Protein AF-B2VJK7-F1 (afdb_monomer_lite)

Secondary structure (DSSP, 8-state):
-HHHHHHHHHHHHHHHHHHHHHHHHHHHH--HHHHHHHHHHTGGGT--SSHHHHHHHHHHHHHHHHHHHHHHHHHHHHHHTT-

Radius of gyration: 16.44 Å; chains: 1; bounding box: 41×21×47 Å

Organism: Erwinia tasmaniensis (strain DSM 17950 / CFBP 7177 / CIP 109463 / NCPPB 4357 / Et1/99) (NCBI:txid465817)

Foldseek 3Di:
DVVVVVLVVVLVVLLVVLLVVLVCCCVVVDDLVVLLVVQVVVVVVVQDSDPVSSSVVSSVVSNVVSVVVSVVVVVVVVVVVVD

Structure (mmCIF, N/CA/C/O backbone):
data_AF-B2VJK7-F1
#
_entry.id   AF-B2VJK7-F1
#
loop_
_atom_site.group_PDB
_atom_site.id
_atom_site.type_symbol
_atom_site.label_atom_id
_atom_site.label_alt_id
_atom_site.label_comp_id
_atom_site.label_asym_id
_atom_site.label_entity_id
_atom_site.label_seq_id
_atom_site.pdbx_PDB_ins_code
_atom_site.Cartn_x
_atom_site.Cartn_y
_atom_site.Cartn_z
_atom_site.occupancy
_atom_site.B_iso_or_equiv
_atom_site.auth_seq_id
_atom_site.auth_comp_id
_atom_site.auth_asym_id
_atom_site.auth_atom_id
_atom_site.pdbx_PDB_model_num
ATOM 1 N N . MET A 1 1 ? -3.846 -1.162 27.718 1.00 54.00 1 MET A N 1
ATOM 2 C CA . MET A 1 1 ? -2.848 -1.564 26.694 1.00 54.00 1 MET A CA 1
ATOM 3 C C . MET A 1 1 ? -3.411 -2.462 25.588 1.00 54.00 1 MET A C 1
ATOM 5 O O . MET A 1 1 ? -3.210 -2.124 24.429 1.00 54.00 1 MET A O 1
ATOM 9 N N . LYS A 1 2 ? -4.173 -3.528 25.894 1.00 64.12 2 LYS A N 1
ATOM 10 C CA . LYS A 1 2 ? -4.689 -4.500 24.896 1.00 64.12 2 LYS A CA 1
ATOM 11 C C . LYS A 1 2 ? -5.408 -3.881 23.675 1.00 64.12 2 LYS A C 1
ATOM 13 O O . LYS A 1 2 ? -5.123 -4.258 22.545 1.00 64.12 2 LYS A O 1
ATOM 18 N N . LYS A 1 3 ? -6.253 -2.855 23.872 1.00 71.12 3 LYS A N 1
ATOM 19 C CA . LYS A 1 3 ? -6.974 -2.163 22.776 1.00 71.12 3 LYS A CA 1
ATOM 20 C C . LYS A 1 3 ? -6.062 -1.412 21.787 1.00 71.12 3 LYS A C 1
ATOM 22 O O . LYS A 1 3 ? -6.446 -1.241 20.638 1.00 71.12 3 LYS A O 1
ATOM 27 N N . LYS A 1 4 ? -4.879 -0.942 22.213 1.00 74.56 4 LYS A N 1
ATOM 28 C CA . LYS A 1 4 ? -3.918 -0.264 21.317 1.00 74.56 4 LYS A CA 1
ATOM 29 C C . LYS A 1 4 ? -3.160 -1.278 20.461 1.00 74.56 4 LYS A C 1
ATOM 31 O O . LYS A 1 4 ? -3.021 -1.065 19.266 1.00 74.56 4 LYS A O 1
ATOM 36 N N . ILE A 1 5 ? -2.758 -2.397 21.063 1.00 80.88 5 ILE A N 1
ATOM 37 C CA . ILE A 1 5 ? -2.072 -3.497 20.370 1.00 80.88 5 ILE A CA 1
ATOM 38 C C . ILE A 1 5 ? -2.970 -4.073 19.269 1.00 80.88 5 ILE A C 1
ATOM 40 O O . ILE A 1 5 ? -2.528 -4.213 18.137 1.00 80.88 5 ILE A O 1
ATOM 44 N N . PHE A 1 6 ? -4.256 -4.297 19.559 1.00 80.25 6 PHE A N 1
ATOM 45 C CA . PHE A 1 6 ? -5.212 -4.775 18.556 1.00 80.25 6 PHE A CA 1
ATOM 46 C C . PHE A 1 6 ? -5.340 -3.828 17.350 1.00 80.25 6 PHE A C 1
ATOM 48 O O . PHE A 1 6 ? -5.366 -4.282 16.212 1.00 80.25 6 PHE A O 1
ATOM 55 N N . LYS A 1 7 ? -5.355 -2.507 17.579 1.00 78.19 7 LYS A N 1
ATOM 56 C CA . LYS A 1 7 ? -5.384 -1.512 16.494 1.00 78.19 7 LYS A CA 1
ATOM 57 C C . LYS A 1 7 ? -4.131 -1.555 15.618 1.00 78.19 7 LYS A C 1
ATOM 59 O O . LYS A 1 7 ? -4.241 -1.392 14.410 1.00 78.19 7 LYS A O 1
ATOM 64 N N . ILE A 1 8 ? -2.966 -1.782 16.223 1.00 83.19 8 ILE A N 1
ATOM 65 C CA . ILE A 1 8 ? -1.695 -1.909 15.499 1.00 83.19 8 ILE A CA 1
ATOM 66 C C . ILE A 1 8 ? -1.701 -3.180 14.646 1.00 83.19 8 ILE A C 1
ATOM 68 O O . ILE A 1 8 ? -1.404 -3.112 13.460 1.00 83.19 8 ILE A O 1
ATOM 72 N N . ILE A 1 9 ? -2.103 -4.320 15.218 1.00 87.00 9 ILE A N 1
ATOM 73 C CA . ILE A 1 9 ? -2.209 -5.586 14.476 1.00 87.00 9 ILE A CA 1
ATOM 74 C C . ILE A 1 9 ? -3.185 -5.435 13.303 1.00 87.00 9 ILE A C 1
ATOM 76 O O . ILE A 1 9 ? -2.860 -5.816 12.184 1.00 87.00 9 ILE A O 1
ATOM 80 N N . LEU A 1 10 ? -4.344 -4.811 13.533 1.00 84.81 10 LEU A N 1
ATOM 81 C CA . LEU A 1 10 ? -5.327 -4.550 12.483 1.00 84.81 10 LEU A CA 1
ATOM 82 C C . LEU A 1 10 ? -4.752 -3.675 11.359 1.00 84.81 10 LEU A C 1
ATOM 84 O O . LEU A 1 10 ? -5.011 -3.943 10.191 1.00 84.81 10 LEU A O 1
ATOM 88 N N . PHE A 1 11 ? -3.954 -2.658 11.698 1.00 85.25 11 PHE A N 1
ATOM 89 C CA . PHE A 1 11 ? -3.271 -1.826 10.709 1.00 85.25 11 PHE A CA 1
ATOM 90 C C . PHE A 1 11 ? -2.281 -2.633 9.861 1.00 85.25 11 PHE A C 1
ATOM 92 O O . PHE A 1 11 ? -2.285 -2.494 8.643 1.00 85.25 11 PHE A O 1
ATOM 99 N N . PHE A 1 12 ? -1.480 -3.511 10.472 1.00 87.31 12 PHE A N 1
ATOM 100 C CA . PHE A 1 12 ? -0.550 -4.367 9.727 1.00 87.31 12 PHE A CA 1
ATOM 101 C C . PHE A 1 12 ? -1.271 -5.347 8.801 1.00 87.31 12 PHE A C 1
ATOM 103 O O . PHE A 1 12 ? -0.874 -5.500 7.650 1.00 87.31 12 PHE A O 1
ATOM 110 N N . VAL A 1 13 ? -2.357 -5.969 9.264 1.00 88.81 13 VAL A N 1
ATOM 111 C CA . VAL A 1 13 ? -3.181 -6.844 8.416 1.00 88.81 13 VAL A CA 1
ATOM 112 C C . VAL A 1 13 ? -3.755 -6.059 7.235 1.00 88.81 13 VAL A C 1
ATOM 114 O O . VAL A 1 13 ? -3.669 -6.514 6.097 1.00 88.81 13 VAL A O 1
ATOM 117 N N . LEU A 1 14 ? -4.274 -4.853 7.482 1.00 87.75 14 LEU A N 1
ATOM 118 C CA . LEU A 1 14 ? -4.780 -3.972 6.430 1.00 87.75 14 LEU A CA 1
ATOM 119 C C . LEU A 1 14 ? -3.679 -3.606 5.425 1.00 87.75 14 LEU A C 1
ATOM 121 O O . LEU A 1 14 ? -3.909 -3.662 4.223 1.00 87.75 14 LEU A O 1
ATOM 125 N N . LEU A 1 15 ? -2.481 -3.273 5.909 1.00 86.62 15 LEU A N 1
ATOM 126 C CA . LEU A 1 15 ? -1.328 -2.938 5.077 1.00 86.62 15 LEU A CA 1
ATOM 127 C C . LEU A 1 15 ? -0.922 -4.102 4.167 1.00 86.62 15 LEU A C 1
ATOM 129 O O . LEU A 1 15 ? -0.632 -3.876 2.993 1.00 86.62 15 LEU A O 1
ATOM 133 N N . ILE A 1 16 ? -0.915 -5.331 4.691 1.00 88.31 16 ILE A N 1
ATOM 134 C CA . ILE A 1 16 ? -0.594 -6.533 3.912 1.00 88.31 16 ILE A CA 1
ATOM 135 C C . ILE A 1 16 ? -1.635 -6.732 2.812 1.00 88.31 16 ILE A C 1
ATOM 137 O O . ILE A 1 16 ? -1.264 -6.864 1.651 1.00 88.31 16 ILE A O 1
ATOM 141 N N . VAL A 1 17 ? -2.928 -6.688 3.149 1.00 89.31 17 VAL A N 1
ATOM 142 C CA . VAL A 1 17 ? -4.013 -6.865 2.169 1.00 89.31 17 VAL A CA 1
ATOM 143 C C . VAL A 1 17 ? -3.958 -5.787 1.087 1.00 89.31 17 VAL A C 1
ATOM 145 O O . VAL A 1 17 ? -4.010 -6.099 -0.099 1.00 89.31 17 VAL A O 1
ATOM 148 N N . VAL A 1 18 ? -3.799 -4.522 1.481 1.00 88.50 18 VAL A N 1
ATOM 149 C CA . VAL A 1 18 ? -3.685 -3.390 0.550 1.00 88.50 18 VAL A CA 1
ATOM 150 C C . VAL A 1 18 ? -2.449 -3.527 -0.336 1.00 88.50 18 VAL A C 1
ATOM 152 O O . VAL A 1 18 ? -2.542 -3.288 -1.535 1.00 88.50 18 VAL A O 1
ATOM 155 N N . SER A 1 19 ? -1.312 -3.952 0.219 1.00 85.81 19 SER A N 1
ATOM 156 C CA . SER A 1 19 ? -0.102 -4.196 -0.569 1.00 85.81 19 SER A CA 1
ATOM 157 C C . SER A 1 19 ? -0.320 -5.313 -1.579 1.00 85.81 19 SER A C 1
ATOM 159 O O . SER A 1 19 ? -0.072 -5.093 -2.754 1.00 85.81 19 SER A O 1
ATOM 161 N N . VAL A 1 20 ? -0.851 -6.468 -1.167 1.00 88.44 20 VAL A N 1
ATOM 162 C CA . VAL A 1 20 ? -1.127 -7.584 -2.087 1.00 88.44 20 VAL A CA 1
ATOM 163 C C . VAL A 1 20 ? -2.070 -7.148 -3.208 1.00 88.44 20 VAL A C 1
ATOM 165 O O . VAL A 1 20 ? -1.780 -7.420 -4.365 1.00 88.44 20 VAL A O 1
ATOM 168 N N . LEU A 1 21 ? -3.140 -6.411 -2.896 1.00 85.44 21 LEU A N 1
ATOM 169 C CA . LEU A 1 21 ? -4.082 -5.920 -3.906 1.00 85.44 21 LEU A CA 1
ATOM 170 C C . LEU A 1 21 ? -3.450 -4.909 -4.865 1.00 85.44 21 LEU A C 1
ATOM 172 O O . LEU A 1 21 ? -3.671 -4.993 -6.068 1.00 85.44 21 LEU A O 1
ATOM 176 N N . ILE A 1 22 ? -2.667 -3.955 -4.358 1.00 84.81 22 ILE A N 1
ATOM 177 C CA . ILE A 1 22 ? -1.982 -2.960 -5.196 1.00 84.81 22 ILE A CA 1
ATOM 178 C C . ILE A 1 22 ? -0.955 -3.636 -6.093 1.00 84.81 22 ILE A C 1
ATOM 180 O O . ILE A 1 22 ? -0.872 -3.296 -7.267 1.00 84.81 22 ILE A O 1
ATOM 184 N N . PHE A 1 23 ? -0.209 -4.603 -5.562 1.00 82.25 23 PHE A N 1
ATOM 185 C CA . PHE A 1 23 ? 0.728 -5.398 -6.340 1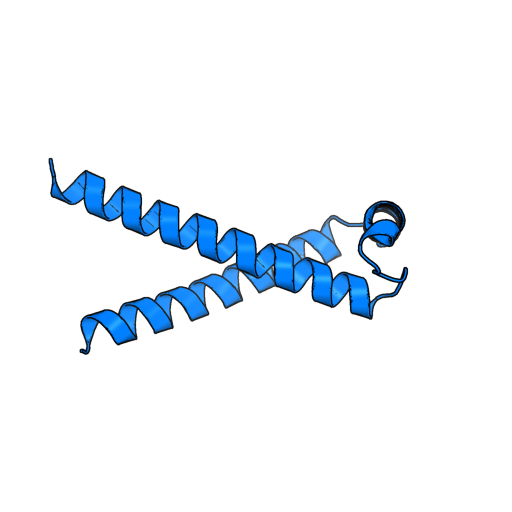.00 82.25 23 PHE A CA 1
ATOM 186 C C . PHE A 1 23 ? -0.007 -6.223 -7.398 1.00 82.25 23 PHE A C 1
ATOM 188 O O . PHE A 1 23 ? 0.359 -6.158 -8.564 1.00 82.25 23 PHE A O 1
ATOM 195 N N . GLU A 1 24 ? -1.078 -6.933 -7.043 1.00 83.44 24 GLU A N 1
ATOM 196 C CA . GLU A 1 24 ? -1.863 -7.702 -8.011 1.00 83.44 24 GLU A CA 1
ATOM 197 C C . GLU A 1 24 ? -2.419 -6.797 -9.114 1.00 83.44 24 GLU A C 1
ATOM 199 O O . GLU A 1 24 ? -2.261 -7.103 -10.287 1.00 83.44 24 GLU A O 1
ATOM 204 N N . ILE A 1 25 ? -2.999 -5.647 -8.766 1.00 80.62 25 ILE A N 1
ATOM 205 C CA . ILE A 1 25 ? -3.494 -4.660 -9.733 1.00 80.62 25 ILE A CA 1
ATOM 206 C C . ILE A 1 25 ? -2.348 -4.136 -10.602 1.00 80.62 25 ILE A C 1
ATOM 208 O O . ILE A 1 25 ? -2.479 -4.111 -11.821 1.00 80.62 25 ILE A O 1
ATOM 212 N N . ALA A 1 26 ? -1.215 -3.762 -10.011 1.00 76.38 26 ALA A N 1
ATOM 213 C CA . ALA A 1 26 ? -0.065 -3.252 -10.748 1.00 76.38 26 ALA A CA 1
ATOM 214 C C . ALA A 1 26 ? 0.495 -4.288 -11.733 1.00 76.38 26 ALA A C 1
ATOM 216 O O . ALA A 1 26 ? 0.776 -3.940 -12.872 1.00 76.38 26 ALA A O 1
ATOM 217 N N . PHE A 1 27 ? 0.587 -5.558 -11.337 1.00 75.31 27 PHE A N 1
ATOM 218 C CA . PHE A 1 27 ? 1.111 -6.634 -12.182 1.00 75.31 27 PHE A CA 1
ATOM 219 C C . PHE A 1 27 ? 0.088 -7.205 -13.172 1.00 75.31 27 PHE A C 1
ATOM 221 O O . PHE A 1 27 ? 0.474 -7.738 -14.208 1.00 75.31 27 PHE A O 1
ATOM 228 N N . ARG A 1 28 ? -1.210 -7.116 -12.868 1.00 75.69 28 ARG A N 1
ATOM 229 C CA . ARG A 1 28 ? -2.290 -7.672 -13.697 1.00 75.69 28 ARG A CA 1
ATOM 230 C C . ARG A 1 28 ? -2.863 -6.662 -14.689 1.00 75.69 28 ARG A C 1
ATOM 232 O O . ARG A 1 28 ? -3.279 -7.063 -15.770 1.00 75.69 28 ARG A O 1
ATOM 239 N N . LEU A 1 29 ? -2.921 -5.380 -14.320 1.00 66.12 29 LEU A N 1
ATOM 240 C CA . LEU A 1 29 ? -3.409 -4.288 -15.177 1.00 66.12 29 LEU A CA 1
ATOM 241 C C . LEU A 1 29 ? -2.270 -3.469 -15.788 1.00 66.12 29 LEU A C 1
ATOM 243 O O . LEU A 1 29 ? -2.448 -2.875 -16.849 1.00 66.12 29 LEU A O 1
ATOM 247 N N . GLY A 1 30 ? -1.109 -3.419 -15.137 1.00 58.03 30 GLY A N 1
ATOM 248 C CA . GLY A 1 30 ? 0.063 -2.752 -15.677 1.00 58.03 30 GLY A CA 1
ATOM 249 C C . GLY A 1 30 ? 0.817 -3.640 -16.639 1.00 58.03 30 GLY A C 1
ATOM 250 O O . GLY A 1 30 ? 1.511 -4.560 -16.217 1.00 58.03 30 GLY A O 1
ATOM 251 N N . ASN A 1 31 ? 0.792 -3.291 -17.922 1.00 64.56 31 ASN A N 1
ATOM 252 C CA . ASN A 1 31 ? 1.945 -3.606 -18.754 1.00 64.56 31 ASN A CA 1
ATOM 253 C C . ASN A 1 31 ? 3.168 -2.949 -18.101 1.00 64.56 31 ASN A C 1
ATOM 255 O O . ASN A 1 31 ? 3.100 -1.775 -17.720 1.00 64.56 31 ASN A O 1
ATOM 259 N N . ALA A 1 32 ? 4.266 -3.694 -17.963 1.00 62.81 32 ALA A N 1
ATOM 260 C CA . ALA A 1 32 ? 5.495 -3.201 -17.340 1.00 62.81 32 ALA A CA 1
ATOM 261 C C . ALA A 1 32 ? 5.941 -1.849 -17.934 1.00 62.81 32 ALA A C 1
ATOM 263 O O . ALA A 1 32 ? 6.421 -0.989 -17.201 1.00 62.81 32 ALA A O 1
ATOM 264 N N . ASP A 1 33 ? 5.662 -1.613 -19.219 1.00 65.69 33 ASP A N 1
ATOM 265 C CA . ASP A 1 33 ? 5.933 -0.360 -19.931 1.00 65.69 33 ASP A CA 1
ATOM 266 C C . ASP A 1 33 ? 5.238 0.871 -19.329 1.00 65.69 33 ASP A C 1
ATOM 268 O O . ASP A 1 33 ? 5.837 1.943 -19.253 1.00 65.69 33 ASP A O 1
ATOM 272 N N . ILE A 1 34 ? 3.990 0.740 -18.859 1.00 71.06 34 ILE A N 1
ATOM 273 C CA . ILE A 1 34 ? 3.242 1.857 -18.255 1.00 71.06 34 ILE A CA 1
ATOM 274 C C . ILE A 1 34 ? 3.907 2.262 -16.943 1.00 71.06 34 ILE A C 1
ATOM 276 O O . ILE A 1 34 ? 4.079 3.447 -16.666 1.00 71.06 34 ILE A O 1
ATOM 280 N N . PHE A 1 35 ? 4.314 1.276 -16.146 1.00 66.44 35 PHE A N 1
ATOM 281 C CA . PHE A 1 35 ? 4.972 1.525 -14.872 1.00 66.44 35 PHE A CA 1
ATOM 282 C C . PHE A 1 35 ? 6.408 2.023 -15.040 1.00 66.44 35 PHE A C 1
ATOM 284 O O . PHE A 1 35 ? 6.814 2.910 -14.293 1.00 66.44 35 PHE A O 1
ATOM 291 N N . ILE A 1 36 ? 7.150 1.521 -16.032 1.00 67.56 36 ILE A N 1
ATOM 292 C CA . ILE A 1 36 ? 8.481 2.034 -16.382 1.00 67.56 36 ILE A CA 1
ATOM 293 C C . ILE A 1 36 ? 8.379 3.487 -16.854 1.00 67.56 36 ILE A C 1
ATOM 295 O O . ILE A 1 36 ? 9.132 4.324 -16.371 1.00 67.56 36 ILE A O 1
ATOM 299 N N . SER A 1 37 ? 7.398 3.828 -17.696 1.00 70.69 37 SER A N 1
ATOM 300 C CA . SER A 1 37 ? 7.165 5.212 -18.131 1.00 70.69 37 SER A CA 1
ATOM 301 C C . SER A 1 37 ? 6.805 6.145 -16.963 1.00 70.69 37 SER A C 1
ATOM 303 O O . SER A 1 37 ? 7.286 7.277 -16.885 1.00 70.69 37 SER A O 1
ATOM 305 N N . LEU A 1 38 ? 6.010 5.661 -16.004 1.00 68.69 38 LEU A N 1
ATOM 306 C CA . LEU A 1 38 ? 5.679 6.400 -14.783 1.00 68.69 38 LEU A CA 1
ATOM 307 C C . LEU A 1 38 ? 6.910 6.578 -13.878 1.00 68.69 38 LEU A C 1
ATOM 309 O O . LEU A 1 38 ? 7.094 7.653 -13.307 1.00 68.69 38 LEU A O 1
ATOM 313 N N . LEU A 1 39 ? 7.783 5.567 -13.795 1.00 68.31 39 LEU A N 1
ATOM 314 C CA . LEU A 1 39 ? 9.069 5.662 -13.101 1.00 68.31 39 LEU A CA 1
ATOM 315 C C . LEU A 1 39 ? 10.033 6.635 -13.774 1.00 68.31 39 LEU A C 1
ATOM 317 O O . LEU A 1 39 ? 10.688 7.395 -13.068 1.00 68.31 39 LEU A O 1
ATOM 321 N N . GLY A 1 40 ? 10.085 6.650 -15.106 1.00 68.19 40 GLY A N 1
ATOM 322 C CA . GLY A 1 40 ? 10.855 7.623 -15.875 1.00 68.19 40 GLY A CA 1
ATOM 323 C C . GLY A 1 40 ? 10.431 9.054 -15.545 1.00 68.19 40 GLY A C 1
ATOM 324 O O . GLY A 1 40 ? 11.272 9.908 -15.274 1.00 68.19 40 GLY A O 1
ATOM 325 N N . ASN A 1 41 ? 9.124 9.302 -15.408 1.00 71.38 41 ASN A N 1
ATOM 326 C CA . ASN A 1 41 ? 8.607 10.599 -14.950 1.00 71.38 41 ASN A CA 1
ATOM 327 C C . ASN A 1 41 ? 8.939 10.904 -13.476 1.00 71.38 41 ASN A C 1
ATOM 329 O O . ASN A 1 41 ? 9.093 12.064 -13.097 1.00 71.38 41 ASN A O 1
ATOM 333 N N . LEU A 1 42 ? 9.070 9.873 -12.639 1.00 66.69 42 LEU A N 1
ATOM 334 C CA . LEU A 1 42 ? 9.480 9.980 -11.234 1.00 66.69 42 LEU A CA 1
ATOM 335 C C . LEU A 1 42 ? 11.009 9.945 -11.055 1.00 66.69 42 LEU A C 1
ATOM 337 O O . LEU A 1 42 ? 11.481 10.037 -9.922 1.00 66.69 42 LEU A O 1
ATOM 341 N N . SER A 1 43 ? 11.792 9.881 -12.140 1.00 63.78 43 SER A N 1
ATOM 342 C CA . SER A 1 43 ? 13.263 9.893 -12.120 1.00 63.78 43 SER A CA 1
ATOM 343 C C . SER A 1 43 ? 13.828 11.098 -11.360 1.00 63.78 43 SER A C 1
ATOM 345 O O . SER A 1 43 ? 14.850 10.988 -10.680 1.00 63.78 43 SER A O 1
ATOM 347 N N . PHE A 1 44 ? 13.104 12.224 -11.364 1.00 67.81 44 PHE A N 1
ATOM 348 C CA . PHE A 1 44 ? 13.436 13.419 -10.583 1.00 67.81 44 PHE A CA 1
ATOM 349 C C . PHE A 1 44 ? 13.504 13.172 -9.062 1.00 67.81 44 PHE A C 1
ATOM 351 O O . PHE A 1 44 ? 14.247 13.850 -8.359 1.00 67.81 44 PHE A O 1
ATOM 358 N N . LEU A 1 45 ? 12.777 12.178 -8.540 1.00 66.31 45 LEU A N 1
ATOM 359 C CA . LEU A 1 45 ? 12.826 11.766 -7.129 1.00 66.31 45 LEU A CA 1
ATOM 360 C C . LEU A 1 45 ? 13.995 10.810 -6.821 1.00 66.31 45 LEU A C 1
ATOM 362 O O . LEU A 1 45 ? 14.099 10.315 -5.700 1.00 66.31 45 LEU A O 1
ATOM 366 N N . GLY A 1 46 ? 14.876 10.543 -7.792 1.00 66.19 46 GLY A N 1
ATOM 367 C CA . GLY A 1 46 ? 16.044 9.671 -7.636 1.00 66.19 46 GLY A CA 1
ATOM 368 C C . GLY A 1 46 ? 15.769 8.188 -7.899 1.00 66.19 46 GLY A C 1
ATOM 369 O O . GLY A 1 46 ? 16.650 7.354 -7.681 1.00 66.19 46 GLY A O 1
ATOM 370 N N . PHE A 1 47 ? 14.575 7.837 -8.382 1.00 65.19 47 PHE A N 1
ATOM 371 C CA . PHE A 1 47 ? 14.270 6.470 -8.793 1.00 65.19 47 PHE A CA 1
ATOM 372 C C . PHE A 1 47 ? 14.909 6.185 -10.158 1.00 65.19 47 PHE A C 1
ATOM 374 O O . PHE A 1 47 ? 14.556 6.792 -11.166 1.00 65.19 47 PHE A O 1
ATOM 381 N N . LYS A 1 48 ? 15.869 5.253 -10.201 1.00 66.94 48 LYS A N 1
ATOM 382 C CA . LYS A 1 48 ? 16.326 4.668 -11.472 1.00 66.94 48 LYS A CA 1
ATOM 383 C C . LYS A 1 48 ? 15.190 3.865 -12.094 1.00 66.94 48 LYS A C 1
ATOM 385 O O . LYS A 1 48 ? 14.400 3.293 -11.356 1.00 66.94 48 LYS A O 1
ATOM 390 N N . GLU A 1 49 ? 15.134 3.764 -13.415 1.00 68.25 49 GLU A N 1
ATOM 391 C CA . GLU A 1 49 ? 14.230 2.843 -14.115 1.00 68.25 49 GLU A CA 1
ATOM 392 C C . GLU A 1 49 ? 14.696 1.394 -13.897 1.00 68.25 49 GLU A C 1
ATOM 394 O O . GLU A 1 49 ? 15.400 0.806 -14.714 1.00 68.25 49 GLU A O 1
ATOM 399 N N . SER A 1 50 ? 14.376 0.825 -12.738 1.00 72.19 50 SER A N 1
ATOM 400 C CA . SER A 1 50 ? 14.666 -0.564 -12.405 1.00 72.19 50 SER A CA 1
ATOM 401 C C . SER A 1 50 ? 13.454 -1.222 -11.756 1.00 72.19 50 SER A C 1
ATOM 403 O O . SER A 1 50 ? 12.524 -0.575 -11.275 1.00 72.19 50 SER A O 1
ATOM 405 N N . PHE A 1 51 ? 13.443 -2.550 -11.761 1.00 68.56 51 PHE A N 1
ATOM 406 C CA . PHE A 1 51 ? 12.382 -3.303 -11.104 1.00 68.56 51 PHE A CA 1
ATOM 407 C C . PHE A 1 51 ? 12.375 -3.071 -9.583 1.00 68.56 51 PHE A C 1
ATOM 409 O O . PHE A 1 51 ? 11.316 -2.967 -8.969 1.00 68.56 51 PHE A O 1
ATOM 416 N N . ASP A 1 52 ? 13.555 -2.914 -8.979 1.00 75.06 52 ASP A N 1
ATOM 417 C CA . ASP A 1 52 ? 13.698 -2.699 -7.536 1.00 75.06 52 ASP A CA 1
ATOM 418 C C . ASP A 1 52 ? 13.101 -1.361 -7.084 1.00 75.06 52 ASP A C 1
ATOM 420 O O . ASP A 1 52 ? 12.408 -1.286 -6.068 1.00 75.06 52 ASP A O 1
ATOM 424 N N . SER A 1 53 ? 13.328 -0.292 -7.849 1.00 74.81 53 SER A N 1
ATOM 425 C CA . SER A 1 53 ? 12.749 1.026 -7.570 1.00 74.81 53 SER A CA 1
ATOM 426 C C . SER A 1 53 ? 11.234 1.033 -7.755 1.00 74.81 53 SER A C 1
ATOM 428 O O . SER A 1 53 ? 10.531 1.672 -6.973 1.00 74.81 53 SER A O 1
ATOM 430 N N . LEU A 1 54 ? 10.720 0.278 -8.728 1.00 75.62 54 LEU A N 1
ATOM 431 C CA . LEU A 1 54 ? 9.289 0.062 -8.933 1.00 75.62 54 LEU A CA 1
ATOM 432 C C . LEU A 1 54 ? 8.658 -0.680 -7.753 1.00 75.62 54 LEU A C 1
ATOM 434 O O . LEU A 1 54 ? 7.623 -0.253 -7.237 1.00 75.62 54 LEU A O 1
ATOM 438 N N . PHE A 1 55 ? 9.310 -1.741 -7.276 1.00 77.12 55 PHE A N 1
ATOM 439 C CA . PHE A 1 55 ? 8.879 -2.490 -6.099 1.00 77.12 55 PHE A CA 1
ATOM 440 C C . PHE A 1 55 ? 8.809 -1.590 -4.858 1.00 77.12 55 PHE A C 1
ATOM 442 O O . PHE A 1 55 ? 7.794 -1.559 -4.159 1.00 77.12 55 PHE A O 1
ATOM 449 N N . ILE A 1 56 ? 9.862 -0.808 -4.612 1.00 81.62 56 ILE A N 1
ATOM 450 C CA . ILE A 1 56 ? 9.926 0.137 -3.492 1.00 81.62 56 ILE A CA 1
ATOM 451 C C . ILE A 1 56 ? 8.846 1.216 -3.628 1.00 81.62 56 ILE A C 1
ATOM 453 O O . ILE A 1 56 ? 8.162 1.520 -2.651 1.00 81.62 56 ILE A O 1
ATOM 457 N N . GLY A 1 57 ? 8.646 1.762 -4.829 1.00 78.94 57 GLY A N 1
ATOM 458 C CA . GLY A 1 57 ? 7.620 2.766 -5.102 1.00 78.94 57 GLY A CA 1
ATOM 459 C C . GLY A 1 57 ? 6.208 2.256 -4.812 1.00 78.94 57 GLY A C 1
ATOM 460 O O . GLY A 1 57 ? 5.448 2.917 -4.102 1.00 78.94 57 G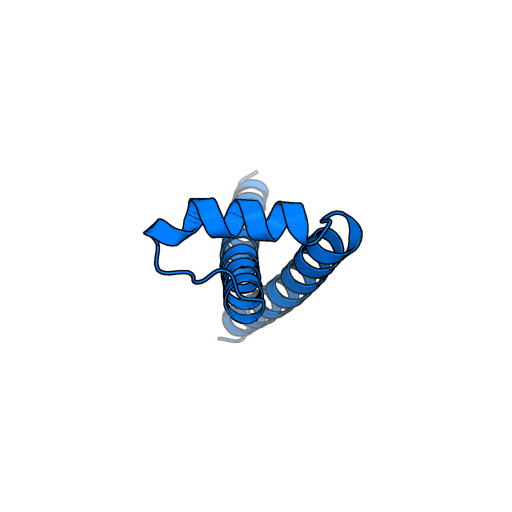LY A O 1
ATOM 461 N N . LEU A 1 58 ? 5.875 1.051 -5.280 1.00 81.56 58 LEU A N 1
ATOM 462 C CA . LEU A 1 58 ? 4.589 0.402 -5.000 1.00 81.56 58 LEU A CA 1
ATOM 463 C C . LEU A 1 58 ? 4.389 0.128 -3.507 1.00 81.56 58 LEU A C 1
ATOM 465 O O . LEU A 1 58 ? 3.279 0.288 -3.002 1.00 81.56 58 LEU A O 1
ATOM 469 N N . LEU A 1 59 ? 5.451 -0.245 -2.792 1.00 84.31 59 LEU A N 1
ATOM 470 C CA . LEU A 1 59 ? 5.405 -0.523 -1.356 1.00 84.31 59 LEU A CA 1
ATOM 471 C C . LEU A 1 59 ? 5.213 0.755 -0.523 1.00 84.31 59 LEU A C 1
ATOM 473 O O . LEU A 1 59 ? 4.446 0.777 0.439 1.00 84.31 59 LEU A O 1
ATOM 477 N N . VAL A 1 60 ? 5.854 1.858 -0.913 1.00 85.00 60 VAL A N 1
ATOM 478 C CA . VAL A 1 60 ? 5.600 3.174 -0.305 1.00 85.00 60 VAL A CA 1
ATOM 479 C C . VAL A 1 60 ? 4.172 3.635 -0.609 1.00 85.00 60 VAL A C 1
ATOM 481 O O . VAL A 1 60 ? 3.471 4.128 0.277 1.00 85.00 60 VAL A O 1
ATOM 484 N N . PHE A 1 61 ? 3.707 3.437 -1.842 1.00 83.62 61 PHE A N 1
ATOM 485 C CA . PHE A 1 61 ? 2.354 3.802 -2.248 1.00 83.62 61 PHE A CA 1
ATOM 486 C C . PHE A 1 61 ? 1.285 2.994 -1.497 1.00 83.62 61 PHE A C 1
ATOM 488 O O . PHE A 1 61 ? 0.304 3.564 -1.009 1.00 83.62 61 PHE A O 1
ATOM 495 N N . SER A 1 62 ? 1.498 1.688 -1.312 1.00 85.38 62 SER A N 1
ATOM 496 C CA . SER A 1 62 ? 0.599 0.839 -0.528 1.00 85.38 62 SER A CA 1
ATOM 497 C C . SER A 1 62 ? 0.555 1.246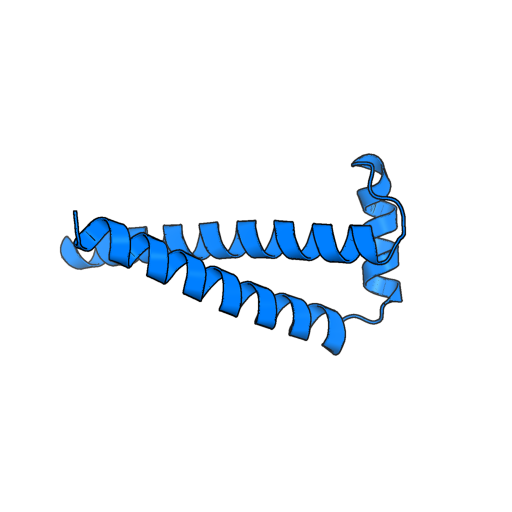 0.939 1.00 85.38 62 SER A C 1
ATOM 499 O O . SER A 1 62 ? -0.522 1.264 1.540 1.00 85.38 62 SER A O 1
ATOM 501 N N . PHE A 1 63 ? 1.690 1.664 1.497 1.00 86.25 63 PHE A N 1
ATOM 502 C CA . PHE A 1 63 ? 1.757 2.207 2.846 1.00 86.25 63 PHE A CA 1
ATOM 503 C C . PHE A 1 63 ? 0.941 3.497 2.998 1.00 86.25 63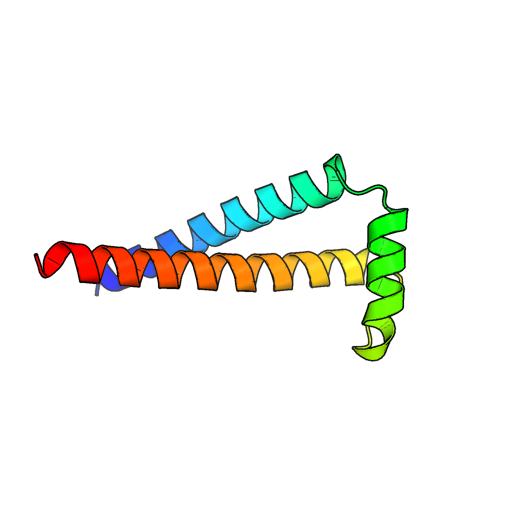 PHE A C 1
ATOM 505 O O . PHE A 1 63 ? 0.146 3.616 3.934 1.00 86.25 63 PHE A O 1
ATOM 512 N N . LEU A 1 64 ? 1.063 4.435 2.053 1.00 88.00 64 LEU A N 1
ATOM 513 C CA . LEU A 1 64 ? 0.278 5.674 2.050 1.00 88.00 64 LEU A CA 1
ATOM 514 C C . LEU A 1 64 ? -1.230 5.400 1.968 1.00 88.00 64 LEU A C 1
ATOM 516 O O . LEU A 1 64 ? -2.008 5.978 2.733 1.00 88.00 64 LEU A O 1
ATOM 520 N N . ILE A 1 65 ? -1.648 4.483 1.093 1.00 87.44 65 ILE A N 1
ATOM 521 C CA . ILE A 1 65 ? -3.059 4.102 0.956 1.00 87.44 65 ILE A CA 1
ATOM 522 C C . ILE A 1 65 ? -3.570 3.417 2.225 1.00 87.44 65 ILE A C 1
ATOM 524 O O . ILE A 1 65 ? -4.647 3.763 2.714 1.00 87.44 65 ILE A O 1
ATOM 528 N N . ALA A 1 66 ? -2.806 2.494 2.809 1.00 85.88 66 ALA A N 1
ATOM 529 C CA . ALA A 1 66 ? -3.193 1.826 4.048 1.00 85.88 66 ALA A CA 1
ATOM 530 C C . ALA A 1 66 ? -3.369 2.825 5.205 1.00 85.88 66 ALA A C 1
ATOM 532 O O . ALA A 1 66 ? -4.336 2.720 5.966 1.00 85.88 66 ALA A O 1
ATOM 533 N N . ILE A 1 67 ? -2.498 3.839 5.310 1.00 86.69 67 ILE A N 1
ATOM 534 C CA . ILE A 1 67 ? -2.652 4.938 6.275 1.00 86.69 67 ILE A CA 1
ATOM 535 C C . ILE A 1 67 ? -3.942 5.714 6.022 1.00 86.69 67 ILE A C 1
ATOM 537 O O . ILE A 1 67 ? -4.699 5.948 6.967 1.00 86.69 67 ILE A O 1
ATOM 541 N N . LEU A 1 68 ? -4.214 6.104 4.775 1.00 87.88 68 LEU A N 1
ATOM 542 C CA . LEU A 1 68 ? -5.429 6.840 4.418 1.00 87.88 68 LEU A CA 1
ATOM 543 C C . LEU A 1 68 ? -6.691 6.050 4.772 1.00 87.88 68 LEU A C 1
ATOM 545 O O . LEU A 1 68 ? -7.583 6.592 5.428 1.00 87.88 68 LEU A O 1
ATOM 549 N N . ILE A 1 69 ? -6.744 4.764 4.415 1.00 87.62 69 ILE A N 1
ATOM 550 C CA . ILE A 1 69 ? -7.879 3.886 4.722 1.00 87.62 69 ILE A CA 1
ATOM 551 C C . ILE A 1 69 ? -8.045 3.744 6.236 1.00 87.62 69 ILE A C 1
ATOM 553 O O . ILE A 1 69 ? -9.154 3.903 6.747 1.00 87.62 69 ILE A O 1
ATOM 557 N N . TYR A 1 70 ? -6.961 3.513 6.978 1.00 85.75 70 TYR A N 1
ATOM 558 C CA . TYR A 1 70 ? -7.012 3.394 8.434 1.00 85.75 70 TYR A CA 1
ATOM 559 C C . TYR A 1 70 ? -7.496 4.687 9.112 1.00 85.75 70 TYR A C 1
ATOM 561 O O . TYR A 1 70 ? -8.350 4.649 10.004 1.00 85.75 70 TYR A O 1
ATOM 569 N N . CYS A 1 71 ? -7.010 5.848 8.664 1.00 85.56 71 CYS A N 1
ATOM 570 C CA . CYS A 1 71 ? -7.466 7.153 9.144 1.00 85.56 71 CYS A CA 1
ATOM 571 C C . CYS A 1 71 ? -8.948 7.397 8.828 1.00 85.56 71 CYS A C 1
ATOM 573 O O . CYS A 1 71 ? -9.694 7.844 9.704 1.00 85.56 71 CYS A O 1
ATOM 575 N N . CYS A 1 72 ? -9.394 7.079 7.609 1.00 85.25 72 CYS A N 1
ATOM 576 C CA . CYS A 1 72 ? -10.800 7.164 7.213 1.00 85.25 72 CYS A CA 1
ATOM 577 C C . CYS A 1 72 ? -11.683 6.245 8.062 1.00 85.25 72 CYS A C 1
ATOM 579 O O . CYS A 1 72 ? -12.692 6.703 8.598 1.00 85.25 72 CYS A O 1
ATOM 581 N N . ALA A 1 73 ? -11.280 4.989 8.265 1.00 83.25 73 ALA A N 1
ATOM 582 C CA . ALA A 1 73 ? -12.003 4.031 9.096 1.00 83.25 73 ALA A CA 1
ATOM 583 C C . ALA A 1 73 ? -12.126 4.523 10.547 1.00 83.25 73 ALA A C 1
ATOM 585 O O . ALA A 1 73 ? -13.216 4.528 11.117 1.00 83.25 73 ALA A O 1
ATOM 586 N N . MET A 1 74 ? -11.039 5.031 11.137 1.00 80.62 74 MET A N 1
ATOM 587 C CA . MET A 1 74 ? -11.062 5.608 12.487 1.00 80.62 74 MET A CA 1
ATOM 588 C C . MET A 1 74 ? -11.950 6.859 12.581 1.00 80.62 74 MET A C 1
ATOM 590 O O . MET A 1 74 ? -12.690 7.004 13.558 1.00 80.62 74 MET A O 1
ATOM 594 N N . LYS A 1 75 ? -11.925 7.750 11.577 1.00 82.38 75 LYS A N 1
ATOM 595 C CA . LYS A 1 75 ? -12.826 8.916 11.515 1.00 82.38 75 LYS A CA 1
ATOM 596 C C . LYS A 1 75 ? -14.294 8.496 11.401 1.00 82.38 75 LYS A C 1
ATOM 598 O O . LYS A 1 75 ? -15.126 9.058 12.111 1.00 82.38 75 LYS A O 1
ATOM 603 N N . LEU A 1 76 ? -14.612 7.506 10.565 1.00 79.44 76 LEU A N 1
ATOM 604 C CA . LEU A 1 76 ? -15.971 6.982 10.389 1.00 79.44 76 LEU A CA 1
ATOM 605 C C . LEU A 1 76 ? -16.504 6.329 11.669 1.00 79.44 76 LEU A C 1
ATOM 607 O O . LEU A 1 76 ? -17.611 6.645 12.099 1.00 79.44 76 LEU A O 1
ATOM 611 N N . ILE A 1 77 ? -15.695 5.499 12.334 1.00 76.31 77 ILE A N 1
ATOM 612 C CA . ILE A 1 77 ? -16.065 4.879 13.615 1.00 76.31 77 ILE A CA 1
ATOM 613 C C . ILE A 1 77 ? -16.342 5.956 14.671 1.00 76.31 77 ILE A C 1
ATOM 615 O O . ILE A 1 77 ? -17.330 5.867 15.400 1.00 76.31 77 ILE A O 1
ATOM 619 N N . LYS A 1 78 ? -15.505 7.000 14.747 1.00 72.75 78 LYS A N 1
ATOM 620 C CA . LYS A 1 78 ? -15.716 8.110 15.687 1.00 72.75 78 LYS A CA 1
ATOM 621 C C . LYS A 1 78 ? -16.996 8.893 15.370 1.00 72.75 78 LYS A C 1
ATOM 623 O O . LYS A 1 78 ? -17.695 9.284 16.295 1.00 72.75 78 LYS A O 1
ATOM 628 N N . LYS A 1 79 ? -17.317 9.087 14.086 1.00 70.06 79 LYS A N 1
ATOM 629 C CA . LYS A 1 79 ? -18.532 9.785 13.636 1.00 70.06 79 LYS A CA 1
ATOM 630 C C . LYS A 1 79 ? -19.814 9.003 13.951 1.00 70.06 79 LYS A C 1
ATOM 632 O O . LYS A 1 79 ? -20.797 9.621 14.336 1.00 70.06 79 LYS A O 1
ATOM 637 N N . ASN A 1 80 ? -19.798 7.673 13.840 1.00 61.59 80 ASN A N 1
ATOM 638 C CA . ASN A 1 80 ? -20.966 6.832 14.135 1.00 61.59 80 ASN A CA 1
ATOM 639 C C . ASN A 1 80 ? -21.230 6.613 15.634 1.00 61.59 80 ASN A C 1
ATOM 641 O O . ASN A 1 80 ? -22.352 6.287 15.980 1.00 61.59 80 ASN A O 1
ATOM 645 N N . ASN A 1 81 ? 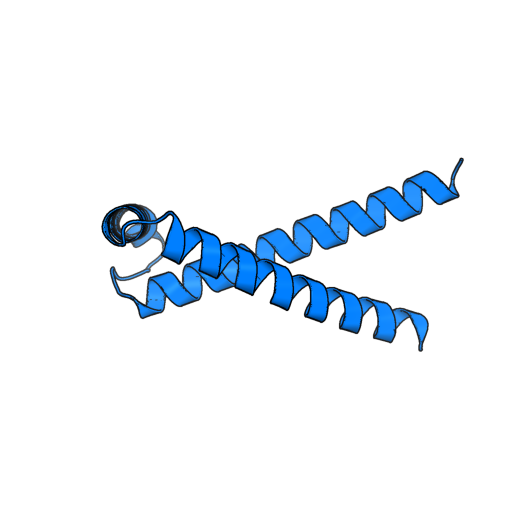-20.243 6.797 16.519 1.00 59.94 81 ASN A N 1
ATOM 646 C CA . ASN A 1 81 ? -20.444 6.715 17.979 1.00 59.94 81 ASN A CA 1
ATOM 647 C C . ASN A 1 81 ? -20.911 8.045 18.614 1.00 59.94 81 ASN A C 1
ATOM 649 O O . ASN A 1 81 ? -21.045 8.126 19.830 1.00 59.94 81 ASN A O 1
ATOM 653 N N . LEU A 1 82 ? -21.076 9.101 17.810 1.00 53.66 82 LEU A N 1
ATOM 654 C CA . LEU A 1 82 ? -21.531 10.436 18.231 1.00 53.66 82 LEU A CA 1
ATOM 655 C C . LEU A 1 82 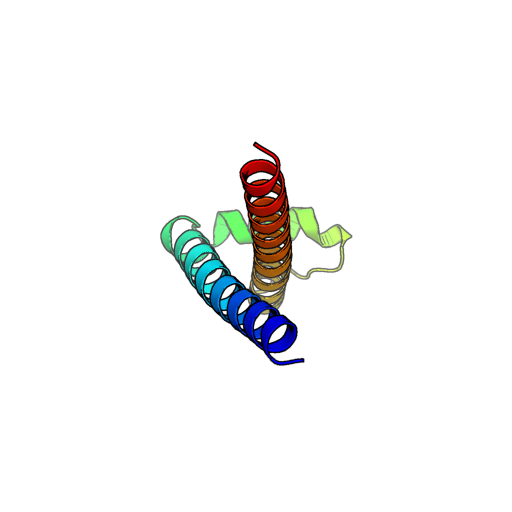? -22.969 10.750 17.770 1.00 53.66 82 LEU A C 1
ATOM 657 O O . LEU A 1 82 ? -23.457 11.844 18.042 1.00 53.66 82 LEU A O 1
ATOM 661 N N . LYS A 1 83 ? -23.616 9.820 17.061 1.00 43.28 83 LYS A N 1
ATOM 662 C CA . LYS A 1 83 ? -25.057 9.818 16.781 1.00 43.28 83 LYS A CA 1
ATOM 663 C C . LYS A 1 83 ? -25.732 8.819 17.705 1.00 43.28 83 LYS A C 1
ATOM 665 O O . LYS A 1 83 ? -26.890 9.096 18.068 1.00 43.28 83 LYS A O 1
#

Sequence (83 aa):
MKKKIFKIILFFVLLIVVSVLIFEIAFRLGNADIFISLLGNLSFLGFKESFDSLFIGLLVFSFLIAILIYCCAMKLIKKNNLK

pLDDT: mean 76.29, std 10.04, range [43.28, 89.31]